Protein AF-A0A9X2TEG0-F1 (afdb_monomer)

Structure (mmCIF, N/CA/C/O backbone):
data_AF-A0A9X2TEG0-F1
#
_entry.id   AF-A0A9X2TEG0-F1
#
loop_
_atom_site.group_PDB
_atom_site.id
_atom_site.type_symbol
_atom_site.label_atom_id
_atom_site.label_alt_id
_atom_site.label_comp_id
_atom_site.label_asym_id
_atom_site.label_entity_id
_atom_site.label_seq_id
_atom_site.pdbx_PDB_ins_code
_atom_site.Cartn_x
_atom_site.Cartn_y
_atom_site.Cartn_z
_atom_site.occupancy
_atom_site.B_iso_or_equiv
_atom_site.auth_seq_id
_atom_site.auth_comp_id
_atom_site.auth_asym_id
_atom_site.auth_atom_id
_atom_site.pdbx_PDB_model_num
ATOM 1 N N . MET A 1 1 ? 89.325 -2.671 -69.126 1.00 49.84 1 MET A N 1
ATOM 2 C CA . MET A 1 1 ? 90.220 -2.156 -68.069 1.00 49.84 1 MET A CA 1
ATOM 3 C C . MET A 1 1 ? 90.033 -0.654 -68.036 1.00 49.84 1 MET A C 1
ATOM 5 O O . MET A 1 1 ? 90.021 -0.093 -69.121 1.00 49.84 1 MET A O 1
ATOM 9 N N . THR A 1 2 ? 89.894 -0.111 -66.820 1.00 49.0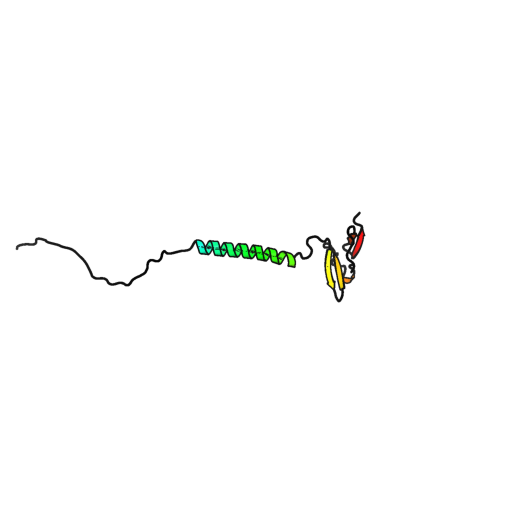3 2 THR A N 1
ATOM 10 C CA . THR A 1 2 ? 89.533 1.268 -66.415 1.00 49.03 2 THR A CA 1
ATOM 11 C C . THR A 1 2 ? 88.049 1.616 -66.577 1.00 49.03 2 THR A C 1
ATOM 13 O O . THR A 1 2 ? 87.433 1.282 -67.579 1.00 49.03 2 THR A O 1
ATOM 16 N N . ASP A 1 3 ? 87.364 2.255 -65.637 1.00 48.41 3 ASP A N 1
ATOM 17 C CA . ASP A 1 3 ? 87.557 2.462 -64.199 1.00 48.41 3 ASP A CA 1
ATOM 18 C C . ASP A 1 3 ? 86.175 2.869 -63.666 1.00 48.41 3 ASP A C 1
ATOM 20 O O . ASP A 1 3 ? 85.435 3.593 -64.334 1.00 48.41 3 ASP A O 1
ATOM 24 N N . ALA A 1 4 ? 85.815 2.382 -62.484 1.00 51.19 4 ALA A N 1
ATOM 25 C CA . ALA A 1 4 ? 84.644 2.831 -61.745 1.00 51.19 4 ALA A CA 1
ATOM 26 C C . ALA A 1 4 ? 85.082 3.914 -60.752 1.00 51.19 4 ALA A C 1
ATOM 28 O O . ALA A 1 4 ? 86.016 3.663 -59.990 1.00 51.19 4 ALA A O 1
ATOM 29 N N . LYS A 1 5 ? 84.401 5.070 -60.702 1.00 51.09 5 LYS A N 1
ATOM 30 C CA . LYS A 1 5 ? 84.352 5.890 -59.479 1.00 51.09 5 LYS A CA 1
ATOM 31 C C . LYS A 1 5 ? 83.199 6.904 -59.459 1.00 51.09 5 LYS A C 1
ATOM 33 O O . LYS A 1 5 ? 83.197 7.868 -60.212 1.00 51.09 5 LYS A O 1
ATOM 38 N N . ASP A 1 6 ? 82.252 6.606 -58.573 1.00 53.69 6 ASP A N 1
ATOM 39 C CA . ASP A 1 6 ? 81.321 7.438 -57.798 1.00 53.69 6 ASP A CA 1
ATOM 40 C C . ASP A 1 6 ? 81.110 8.924 -58.136 1.00 53.69 6 ASP A C 1
ATOM 42 O O . ASP A 1 6 ? 82.024 9.739 -58.028 1.00 53.69 6 ASP A O 1
ATOM 46 N N . ALA A 1 7 ? 79.831 9.290 -58.281 1.00 49.41 7 ALA A N 1
ATOM 47 C CA . ALA A 1 7 ? 79.205 10.318 -57.443 1.00 49.41 7 ALA A CA 1
ATOM 48 C C . ALA A 1 7 ? 77.671 10.143 -57.435 1.00 49.41 7 ALA A C 1
ATOM 50 O O . ALA A 1 7 ? 77.012 10.261 -58.465 1.00 49.41 7 ALA A O 1
ATOM 51 N N . SER A 1 8 ? 77.122 9.857 -56.252 1.00 50.59 8 SER A N 1
ATOM 52 C CA . SER A 1 8 ? 75.698 9.992 -55.906 1.00 50.59 8 SER A CA 1
ATOM 53 C C . SER A 1 8 ? 75.333 11.485 -55.798 1.00 50.59 8 SER A C 1
ATOM 55 O O . SER A 1 8 ? 76.192 12.281 -55.404 1.00 50.59 8 SER A O 1
ATOM 57 N N . PRO A 1 9 ? 74.099 11.888 -56.145 1.00 51.22 9 PRO A N 1
ATOM 58 C CA . PRO A 1 9 ? 73.111 12.078 -55.083 1.00 51.22 9 PRO A CA 1
ATOM 59 C C . PRO A 1 9 ? 71.726 11.495 -55.417 1.00 51.22 9 PRO A C 1
ATOM 61 O O . PRO A 1 9 ? 71.178 11.692 -56.501 1.00 51.22 9 PRO A O 1
ATOM 64 N N . SER A 1 10 ? 71.198 10.757 -54.442 1.00 51.09 10 SER A N 1
ATOM 65 C CA . SER A 1 10 ? 69.911 10.996 -53.768 1.00 51.09 10 SER A CA 1
ATOM 66 C C . SER A 1 10 ? 68.957 12.041 -54.398 1.00 51.09 10 SER A C 1
ATOM 68 O O . SER A 1 10 ? 69.372 13.152 -54.696 1.00 51.09 10 SER A O 1
ATOM 70 N N . ASP A 1 11 ? 67.638 11.867 -54.537 1.00 46.59 11 ASP A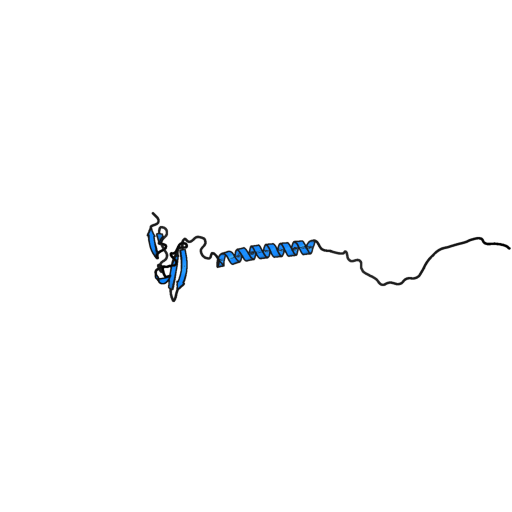 N 1
ATOM 71 C CA . ASP A 1 11 ? 66.719 10.969 -53.843 1.00 46.59 11 ASP A CA 1
ATOM 72 C C . ASP A 1 11 ? 65.270 11.132 -54.390 1.00 46.59 11 ASP A C 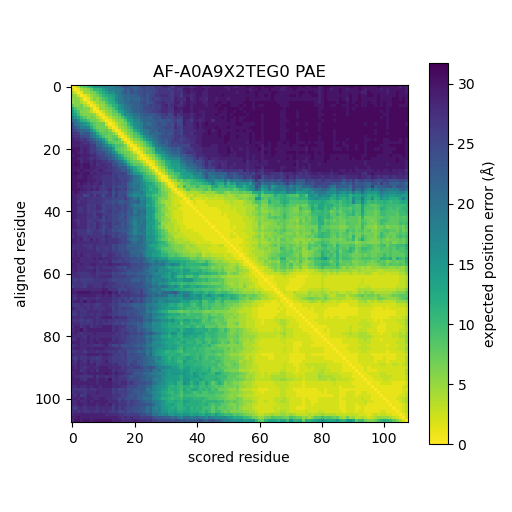1
ATOM 74 O O . ASP A 1 11 ? 64.799 12.236 -54.647 1.00 46.59 11 ASP A O 1
ATOM 78 N N . HIS A 1 12 ? 64.613 9.982 -54.574 1.00 45.59 12 HIS A N 1
ATOM 79 C CA . HIS A 1 12 ? 63.187 9.601 -54.476 1.00 45.59 12 HIS A CA 1
ATOM 80 C C . HIS A 1 12 ? 62.002 10.467 -54.984 1.00 45.59 12 HIS A C 1
ATOM 82 O O . HIS A 1 12 ? 61.603 11.474 -54.411 1.00 45.59 12 HIS A O 1
ATOM 88 N N . THR A 1 13 ? 61.302 9.862 -55.953 1.00 43.72 13 THR A N 1
ATOM 89 C CA . THR A 1 13 ? 59.907 9.368 -55.868 1.00 43.72 13 THR A CA 1
ATOM 90 C C . THR A 1 13 ? 58.764 10.345 -55.568 1.00 43.72 13 THR A C 1
ATOM 92 O O . THR A 1 13 ? 58.442 10.676 -54.430 1.00 43.72 13 THR A O 1
ATOM 95 N N . SER A 1 14 ? 58.015 10.641 -56.631 1.00 45.59 14 SER A N 1
ATOM 96 C CA . SER A 1 14 ? 56.618 11.070 -56.589 1.00 45.59 14 SER A CA 1
ATOM 97 C C . SER A 1 14 ? 55.724 10.015 -55.922 1.00 45.59 14 SER A C 1
ATOM 99 O O . SER A 1 14 ? 55.675 8.878 -56.386 1.00 45.59 14 SER A O 1
ATOM 101 N N . THR A 1 15 ? 54.937 10.407 -54.917 1.00 44.09 15 THR A N 1
ATOM 102 C CA . THR A 1 15 ? 53.713 9.674 -54.555 1.00 44.09 15 THR A CA 1
ATOM 103 C C . THR A 1 15 ? 52.627 10.656 -54.131 1.00 44.09 15 THR A C 1
ATOM 105 O O . THR A 1 15 ? 52.749 11.352 -53.129 1.00 44.09 15 THR A O 1
ATOM 108 N N . SER A 1 16 ? 51.566 10.720 -54.930 1.00 47.41 16 SER A N 1
ATOM 109 C CA . SER A 1 16 ? 50.280 11.311 -54.577 1.00 47.41 16 SER A CA 1
ATOM 110 C C . SER A 1 16 ? 49.522 10.374 -53.640 1.00 47.41 16 SER A C 1
ATOM 112 O O . SER A 1 16 ? 49.332 9.213 -53.995 1.00 47.41 16 SER A O 1
ATOM 114 N N . THR A 1 17 ? 49.017 10.859 -52.511 1.00 46.38 17 THR A N 1
ATOM 115 C CA . THR A 1 17 ? 47.818 10.338 -51.820 1.00 46.38 17 THR A CA 1
ATOM 116 C C . THR A 1 17 ? 47.341 11.491 -50.933 1.00 46.38 17 THR A C 1
ATOM 118 O O . THR A 1 17 ? 48.103 11.991 -50.116 1.00 46.38 17 THR A O 1
ATOM 121 N N . THR A 1 18 ? 46.304 12.205 -51.372 1.00 43.28 18 THR A N 1
ATOM 122 C CA . THR A 1 18 ? 44.939 12.130 -50.817 1.00 43.28 18 THR A CA 1
ATOM 123 C C . THR A 1 18 ? 44.928 12.393 -49.319 1.00 43.28 18 THR A C 1
ATOM 125 O O . THR A 1 18 ? 45.509 11.647 -48.540 1.00 43.28 18 THR A O 1
ATOM 128 N N . GLY A 1 19 ? 44.299 13.509 -48.958 1.00 51.84 19 GLY A N 1
ATOM 129 C CA . GLY A 1 19 ? 44.267 14.004 -47.597 1.00 51.84 19 GLY A CA 1
ATOM 130 C C . GLY A 1 19 ? 43.541 13.079 -46.641 1.00 51.84 19 GLY A C 1
ATOM 131 O O . GLY A 1 19 ? 42.646 12.345 -47.035 1.00 51.84 19 GLY A O 1
ATOM 132 N N . GLU A 1 20 ? 43.882 13.230 -45.373 1.00 43.78 20 GLU A N 1
ATOM 133 C CA . GLU A 1 20 ? 42.983 12.949 -44.271 1.00 43.78 20 GLU A CA 1
ATOM 134 C C . GLU A 1 20 ? 43.336 13.930 -43.155 1.00 43.78 20 GLU A C 1
ATOM 136 O O . GLU A 1 20 ? 44.415 13.912 -42.561 1.00 43.78 20 GLU A O 1
ATOM 141 N N . ASP A 1 21 ? 42.416 14.875 -42.991 1.00 45.31 21 ASP A N 1
ATOM 142 C CA . ASP A 1 21 ? 42.284 15.780 -41.866 1.00 45.31 21 ASP A CA 1
ATOM 143 C C . ASP A 1 21 ? 42.429 14.977 -40.569 1.00 45.31 21 ASP A C 1
ATOM 145 O O . ASP A 1 21 ? 41.553 14.197 -40.197 1.00 45.31 21 ASP A O 1
ATOM 149 N N . SER A 1 22 ? 43.572 15.124 -39.901 1.00 50.19 22 SER A N 1
ATOM 150 C CA . SER A 1 22 ? 43.797 14.561 -38.573 1.00 50.19 22 SER A CA 1
ATOM 151 C C . SER A 1 22 ? 43.037 15.406 -37.552 1.00 50.19 22 SER A C 1
ATOM 153 O O . SER A 1 22 ? 43.619 16.162 -36.771 1.00 50.19 22 SER A O 1
ATOM 155 N N . GLY A 1 23 ? 41.709 15.292 -37.573 1.00 54.00 23 GLY A N 1
ATOM 156 C CA . GLY A 1 23 ? 40.888 15.651 -36.431 1.00 54.00 23 GLY A CA 1
ATOM 157 C C . GLY A 1 23 ? 41.354 14.826 -35.226 1.00 54.00 23 GLY A C 1
ATOM 158 O O . GLY A 1 23 ? 41.678 13.651 -35.385 1.00 54.00 23 GLY A O 1
ATOM 159 N N . PRO A 1 24 ? 41.436 15.401 -34.015 1.00 52.78 24 PRO A N 1
ATOM 160 C CA . PRO A 1 24 ? 41.845 14.630 -32.854 1.00 52.78 24 PRO A CA 1
ATOM 161 C C . PRO A 1 24 ? 40.838 13.502 -32.635 1.00 52.78 24 PRO A C 1
ATOM 163 O O . PRO A 1 24 ? 39.657 13.767 -32.383 1.00 52.78 24 PRO A O 1
ATOM 166 N N . ASP A 1 25 ? 41.320 12.262 -32.701 1.00 55.25 25 ASP A N 1
ATOM 167 C CA . ASP A 1 25 ? 40.584 11.066 -32.317 1.00 55.25 25 ASP A CA 1
ATOM 168 C C . ASP A 1 25 ? 40.079 11.234 -30.883 1.00 55.25 25 ASP A C 1
ATOM 170 O O . ASP A 1 25 ? 40.764 10.971 -29.893 1.00 55.25 25 ASP A O 1
ATOM 174 N N . ARG A 1 26 ? 38.833 11.691 -30.741 1.00 57.94 26 ARG A N 1
ATOM 175 C CA . ARG A 1 26 ? 38.106 11.678 -29.469 1.00 57.94 26 ARG A CA 1
ATOM 176 C C . ARG A 1 26 ? 37.570 10.272 -29.223 1.00 57.94 26 ARG A C 1
ATOM 178 O O . ARG A 1 26 ? 36.374 10.064 -29.026 1.00 57.94 26 ARG A O 1
ATOM 185 N N . THR A 1 27 ? 38.453 9.281 -29.231 1.00 58.69 27 THR A N 1
ATOM 186 C CA . THR A 1 27 ? 38.131 7.920 -28.817 1.00 58.69 27 THR A CA 1
ATOM 187 C C . THR A 1 27 ? 37.899 7.880 -27.304 1.00 58.69 27 THR A C 1
ATOM 189 O O . THR A 1 27 ? 38.816 7.849 -26.493 1.00 58.69 27 THR A O 1
ATOM 192 N N . GLY A 1 28 ? 36.621 7.855 -26.920 1.00 55.34 28 GLY A N 1
ATOM 193 C CA . GLY A 1 28 ? 36.113 6.676 -26.212 1.00 55.34 28 GLY A CA 1
ATOM 194 C C . GLY A 1 28 ? 35.937 6.711 -24.692 1.00 55.34 28 GLY A C 1
ATOM 195 O O . GLY A 1 28 ? 35.349 5.766 -24.181 1.00 55.34 28 GLY A O 1
ATOM 196 N N . PHE A 1 29 ? 36.340 7.756 -23.958 1.00 52.84 29 PHE A N 1
ATOM 197 C CA . PHE A 1 29 ? 36.122 7.794 -22.492 1.00 52.84 29 PHE A CA 1
ATOM 198 C C . PHE A 1 29 ? 34.969 8.701 -22.028 1.00 52.84 29 PHE A C 1
ATOM 200 O O . PHE A 1 29 ? 34.262 8.355 -21.082 1.00 52.84 29 PHE A O 1
ATOM 207 N N . GLY A 1 30 ? 34.692 9.816 -22.714 1.00 53.03 30 GLY A N 1
ATOM 208 C CA . GLY A 1 30 ? 33.618 10.741 -22.312 1.00 53.03 30 GLY A CA 1
ATOM 209 C C . GLY A 1 30 ? 32.205 10.197 -22.561 1.00 53.03 30 GLY A C 1
ATOM 210 O O . GLY A 1 30 ? 31.314 10.351 -21.729 1.00 53.03 30 GLY A O 1
ATOM 211 N N . GLY A 1 31 ? 32.005 9.499 -23.684 1.00 58.41 31 GLY A N 1
ATOM 212 C CA . GLY A 1 31 ? 30.702 8.947 -24.062 1.00 58.41 31 GLY A CA 1
ATOM 213 C C . GLY A 1 31 ? 30.273 7.752 -23.210 1.00 58.41 31 GLY A C 1
ATOM 214 O O . GLY A 1 31 ? 29.095 7.620 -22.907 1.00 58.41 31 GLY A O 1
ATOM 215 N N . ALA A 1 32 ? 31.207 6.898 -22.782 1.00 62.88 32 ALA A N 1
ATOM 216 C CA . ALA A 1 32 ? 30.890 5.742 -21.945 1.00 62.88 32 ALA A CA 1
ATOM 217 C C . ALA A 1 32 ? 30.480 6.167 -20.526 1.00 62.88 32 ALA A C 1
ATOM 219 O O . ALA A 1 32 ? 29.456 5.705 -20.034 1.00 62.88 32 ALA A O 1
ATOM 220 N N . ILE A 1 33 ? 31.209 7.101 -19.903 1.00 66.88 33 ILE A N 1
ATOM 221 C CA . ILE A 1 33 ? 30.872 7.623 -18.567 1.00 66.88 33 ILE A CA 1
ATOM 222 C C . ILE A 1 33 ? 29.528 8.363 -18.596 1.00 66.88 33 ILE A C 1
ATOM 224 O O . ILE A 1 33 ? 28.709 8.161 -17.705 1.00 66.88 33 ILE A O 1
ATOM 228 N N . LEU A 1 34 ? 29.249 9.150 -19.642 1.00 75.12 34 LEU A N 1
ATOM 229 C CA . LEU A 1 34 ? 27.945 9.801 -19.814 1.00 75.12 34 LEU A CA 1
ATOM 230 C C . LEU A 1 34 ? 26.810 8.794 -20.063 1.00 75.12 34 LEU A C 1
ATOM 232 O O . LEU A 1 34 ? 25.719 8.965 -19.524 1.00 75.12 34 LEU A O 1
ATOM 236 N N . ARG A 1 35 ? 27.050 7.721 -20.828 1.00 79.88 35 ARG A N 1
ATOM 237 C CA . ARG A 1 35 ? 26.055 6.661 -21.085 1.00 79.88 35 ARG A CA 1
ATOM 238 C C . ARG A 1 35 ? 25.737 5.855 -19.828 1.00 79.88 35 ARG A C 1
ATOM 240 O O . ARG A 1 35 ? 24.566 5.642 -19.532 1.00 79.88 35 ARG A O 1
ATOM 247 N N . TRP A 1 36 ? 26.756 5.442 -19.077 1.00 90.88 36 TRP A N 1
ATOM 248 C CA . TRP A 1 36 ? 26.567 4.725 -17.815 1.00 90.88 36 TRP A CA 1
ATOM 249 C C . TRP A 1 36 ? 26.002 5.636 -16.724 1.00 90.88 36 TRP A C 1
ATOM 251 O O . TRP A 1 36 ? 25.103 5.218 -16.004 1.00 90.88 36 TRP A O 1
ATOM 261 N N . GLY A 1 37 ? 26.444 6.894 -16.652 1.00 91.44 37 GLY A N 1
ATOM 262 C CA . GLY A 1 37 ? 25.880 7.897 -15.748 1.00 91.44 37 GLY A CA 1
ATOM 263 C C . GLY A 1 37 ? 24.401 8.166 -16.030 1.00 91.44 37 GLY A C 1
ATOM 264 O O . GLY A 1 37 ? 23.590 8.155 -15.108 1.00 91.44 37 GLY A O 1
ATOM 265 N N . GLY A 1 38 ? 24.029 8.315 -17.305 1.00 93.88 38 GLY A N 1
ATOM 266 C CA . GLY A 1 38 ? 22.635 8.453 -17.727 1.00 93.88 38 GLY A CA 1
ATOM 267 C C . GLY A 1 38 ? 21.791 7.216 -17.414 1.00 93.88 38 GLY A C 1
ATOM 268 O O . GLY A 1 38 ? 20.665 7.356 -16.945 1.00 93.88 38 GLY A O 1
ATOM 269 N N . LEU A 1 39 ? 22.337 6.010 -17.602 1.00 95.50 39 LEU A N 1
ATOM 270 C CA . LEU A 1 39 ? 21.652 4.761 -17.256 1.00 95.50 39 LEU A CA 1
ATOM 271 C C . LEU A 1 39 ? 21.425 4.649 -15.745 1.00 95.50 39 LEU A C 1
ATOM 273 O O . LEU A 1 39 ? 20.304 4.382 -15.325 1.00 95.50 39 LEU A O 1
ATOM 277 N N . VAL A 1 40 ? 22.453 4.892 -14.927 1.00 96.12 40 VAL A N 1
ATOM 278 C CA . VAL A 1 40 ? 22.337 4.855 -13.461 1.00 96.12 40 VAL A CA 1
ATOM 279 C C . VAL A 1 40 ? 21.317 5.882 -12.977 1.00 96.12 40 VAL A C 1
ATOM 281 O O . VAL A 1 40 ? 20.427 5.533 -12.204 1.00 96.12 40 VAL A O 1
ATOM 284 N N . LEU A 1 41 ? 21.387 7.121 -13.471 1.00 96.50 41 LEU A N 1
ATOM 285 C CA . LEU A 1 41 ? 20.404 8.153 -13.146 1.00 96.50 41 LEU A CA 1
ATOM 286 C C . LEU A 1 41 ? 18.991 7.733 -13.568 1.00 96.50 41 LEU A C 1
ATOM 288 O O . LEU A 1 41 ? 18.048 7.898 -12.797 1.00 96.50 41 LEU A O 1
ATOM 292 N N . GLY A 1 42 ? 18.853 7.152 -14.761 1.00 97.50 42 GLY A N 1
ATOM 293 C CA . GLY A 1 42 ? 17.592 6.627 -15.270 1.00 97.50 42 GLY A CA 1
ATOM 294 C C . GLY A 1 42 ? 17.010 5.536 -14.373 1.00 97.50 42 GLY A C 1
ATOM 295 O O . GLY A 1 42 ? 15.832 5.598 -14.040 1.00 97.50 42 GLY A O 1
ATOM 296 N N . VAL A 1 43 ? 17.827 4.584 -13.915 1.00 97.50 43 VAL A N 1
ATOM 297 C CA . VAL A 1 43 ? 17.403 3.517 -12.993 1.00 97.50 43 VAL A CA 1
ATOM 298 C C . VAL A 1 43 ? 16.998 4.082 -11.633 1.00 97.50 43 VAL A C 1
ATOM 300 O O . VAL A 1 43 ? 15.970 3.678 -11.094 1.00 97.50 43 VAL A O 1
ATOM 303 N N . VAL A 1 44 ? 17.758 5.033 -11.083 1.00 97.44 44 VAL A N 1
ATOM 304 C CA . VAL A 1 44 ? 17.426 5.676 -9.802 1.00 97.44 44 VAL A CA 1
ATOM 305 C C . VAL A 1 44 ? 16.108 6.442 -9.905 1.00 97.44 44 VAL A C 1
ATOM 307 O O . VAL A 1 44 ? 15.224 6.253 -9.069 1.00 97.44 44 VAL A O 1
ATOM 310 N N . LEU A 1 45 ? 15.944 7.261 -10.947 1.00 97.06 45 LEU A N 1
ATOM 311 C CA . LEU A 1 45 ? 14.710 8.007 -11.185 1.00 97.06 45 LEU A CA 1
ATOM 312 C C . LEU A 1 45 ? 13.530 7.054 -11.394 1.00 97.06 45 LEU A C 1
ATOM 314 O O . LEU A 1 45 ? 12.483 7.225 -10.779 1.00 97.06 45 LEU A O 1
ATOM 318 N N . PHE A 1 46 ? 13.710 6.018 -12.211 1.00 97.00 46 PHE A N 1
ATOM 319 C CA . PHE A 1 46 ? 12.686 5.010 -12.453 1.00 97.00 46 PHE A CA 1
ATOM 320 C C . PHE A 1 46 ? 12.277 4.287 -11.164 1.00 97.00 46 PHE A C 1
ATOM 322 O O . PHE A 1 46 ? 11.088 4.173 -10.884 1.00 97.00 46 PHE A O 1
ATOM 329 N N . GLY A 1 47 ? 13.235 3.860 -10.336 1.00 96.50 47 GLY A N 1
ATOM 330 C CA . GLY A 1 47 ? 12.953 3.243 -9.039 1.00 96.50 47 GLY A CA 1
ATOM 331 C C . GLY A 1 47 ? 12.202 4.183 -8.092 1.00 96.50 47 GLY A C 1
ATOM 332 O O . GLY A 1 47 ? 11.266 3.762 -7.412 1.00 96.50 47 GLY A O 1
ATOM 333 N N . MET A 1 48 ? 12.549 5.472 -8.096 1.00 94.50 48 MET A N 1
ATOM 334 C CA . MET A 1 48 ? 11.843 6.492 -7.320 1.00 94.50 48 MET A CA 1
ATOM 335 C C . MET A 1 48 ? 10.392 6.671 -7.792 1.00 94.50 48 MET A C 1
ATOM 337 O O . MET A 1 48 ? 9.501 6.793 -6.954 1.00 94.50 48 MET A O 1
ATOM 341 N N . LEU A 1 49 ? 10.141 6.620 -9.104 1.00 94.56 49 LEU A N 1
ATOM 342 C CA . LEU A 1 49 ? 8.789 6.656 -9.672 1.00 94.56 49 LEU A CA 1
ATOM 343 C C . LEU A 1 49 ? 8.000 5.374 -9.369 1.00 94.56 49 LEU A C 1
ATOM 345 O O . LEU A 1 49 ? 6.834 5.445 -9.002 1.00 94.56 49 LEU A O 1
ATOM 349 N N . MET A 1 50 ? 8.624 4.198 -9.462 1.00 95.88 50 MET A N 1
ATOM 350 C CA . MET A 1 50 ? 7.967 2.921 -9.147 1.00 95.88 50 MET A CA 1
ATOM 351 C C . MET A 1 50 ? 7.603 2.785 -7.669 1.00 95.88 50 MET A C 1
ATOM 353 O O . MET A 1 50 ? 6.658 2.073 -7.332 1.00 95.88 50 MET A O 1
ATOM 357 N N . ARG A 1 51 ? 8.299 3.496 -6.776 1.00 92.25 51 ARG A N 1
ATOM 358 C CA . ARG A 1 51 ? 8.000 3.470 -5.343 1.00 92.25 51 ARG A CA 1
ATOM 359 C C . ARG A 1 51 ? 6.563 3.892 -5.029 1.00 92.25 51 ARG A C 1
ATOM 361 O O . ARG A 1 51 ? 5.971 3.281 -4.148 1.00 92.25 51 ARG A O 1
ATOM 368 N N . SER A 1 52 ? 5.994 4.879 -5.725 1.00 87.19 52 SER A N 1
ATOM 369 C CA . SER A 1 52 ? 4.607 5.314 -5.478 1.00 87.19 52 SER A CA 1
ATOM 370 C C . SER A 1 52 ? 3.571 4.299 -5.961 1.00 87.19 52 SER A C 1
ATOM 372 O O . SER A 1 52 ? 2.510 4.183 -5.359 1.00 87.19 52 SER A O 1
ATOM 374 N N . VAL A 1 53 ? 3.889 3.535 -7.009 1.00 87.50 53 VAL A N 1
ATOM 375 C CA . VAL A 1 53 ? 3.023 2.472 -7.539 1.00 87.50 53 VAL A CA 1
ATOM 376 C C . VAL A 1 53 ? 3.035 1.252 -6.618 1.00 87.50 53 VAL A C 1
ATOM 378 O O . VAL A 1 53 ? 1.988 0.682 -6.334 1.00 87.50 53 VAL A O 1
ATOM 381 N N . LEU A 1 54 ? 4.218 0.856 -6.138 1.00 85.75 54 LEU A N 1
ATOM 382 C CA . LEU A 1 54 ? 4.385 -0.316 -5.271 1.00 85.75 54 LEU A CA 1
ATOM 383 C C . LEU A 1 54 ? 3.990 -0.041 -3.813 1.00 85.75 54 LEU A C 1
ATOM 385 O O . LEU A 1 54 ? 3.520 -0.940 -3.121 1.00 85.75 54 LEU A O 1
ATOM 389 N N . TYR A 1 55 ? 4.187 1.191 -3.343 1.00 82.62 55 TYR A N 1
ATOM 390 C CA . TYR A 1 55 ? 3.911 1.613 -1.970 1.00 82.62 55 TYR A CA 1
ATOM 391 C C . TYR A 1 55 ? 3.103 2.922 -1.950 1.00 82.62 55 TYR A C 1
ATOM 393 O O . TYR A 1 55 ? 3.633 3.955 -1.531 1.00 82.62 55 TYR A O 1
ATOM 401 N N . PRO A 1 56 ? 1.825 2.898 -2.373 1.00 79.94 56 PRO A N 1
ATOM 402 C CA . PRO A 1 56 ? 0.984 4.097 -2.440 1.00 79.94 56 PRO A CA 1
ATOM 403 C C . PRO A 1 56 ? 0.681 4.709 -1.062 1.00 79.94 56 PRO A C 1
ATOM 405 O O . PRO A 1 56 ? 0.523 5.922 -0.955 1.00 79.94 56 PRO A O 1
ATOM 408 N N . TYR A 1 57 ? 0.693 3.899 0.006 1.00 82.75 57 TYR A N 1
ATOM 409 C CA . TYR A 1 57 ? 0.358 4.317 1.377 1.00 82.75 57 TYR A CA 1
ATOM 410 C C . TYR A 1 57 ? 1.526 4.075 2.361 1.00 82.75 57 TYR A C 1
ATOM 412 O O . TYR A 1 57 ? 1.458 3.205 3.244 1.00 82.75 57 TYR A O 1
ATOM 420 N N . PRO A 1 58 ? 2.659 4.797 2.224 1.00 76.88 58 PRO A N 1
ATOM 421 C CA . PRO A 1 58 ? 3.871 4.505 2.992 1.00 76.88 58 PRO A CA 1
ATOM 422 C C . PRO A 1 58 ? 3.726 4.806 4.491 1.00 76.88 58 PRO A C 1
ATOM 424 O O . PRO A 1 58 ? 4.297 4.083 5.302 1.00 76.88 58 PRO A O 1
ATOM 427 N N . ASN A 1 59 ? 2.919 5.807 4.862 1.00 85.50 59 ASN A N 1
ATOM 428 C CA . ASN A 1 59 ? 2.780 6.285 6.245 1.00 85.50 59 ASN A CA 1
ATOM 429 C C . ASN A 1 59 ? 1.446 5.907 6.912 1.00 85.50 59 ASN A C 1
ATOM 431 O O . ASN A 1 59 ? 1.182 6.339 8.028 1.00 85.50 59 ASN A O 1
ATOM 435 N N . GLN A 1 60 ? 0.601 5.120 6.244 1.00 87.38 60 GLN A N 1
ATOM 436 C CA . GLN A 1 60 ? -0.666 4.641 6.803 1.00 87.38 60 GLN A CA 1
ATOM 437 C C . GLN A 1 60 ? -0.531 3.178 7.246 1.00 87.38 60 GLN A C 1
ATOM 439 O O . GLN A 1 60 ? 0.279 2.420 6.701 1.00 87.38 60 GLN A O 1
ATOM 444 N N . SER A 1 61 ? -1.314 2.761 8.243 1.00 90.25 61 SER A N 1
ATOM 445 C CA . SER A 1 61 ? -1.376 1.358 8.691 1.00 90.25 61 SER A CA 1
ATOM 446 C C . SER A 1 61 ? -2.294 0.487 7.826 1.00 90.25 61 SER A C 1
ATOM 448 O O . SER A 1 61 ? -2.310 -0.731 7.984 1.00 90.25 61 SER A O 1
ATOM 450 N N . TYR A 1 62 ? -3.038 1.105 6.913 1.00 92.62 62 TYR A N 1
ATOM 451 C CA . TYR A 1 62 ? -3.992 0.474 6.012 1.00 92.62 62 TYR A CA 1
ATOM 452 C C . TYR A 1 62 ? -3.747 0.934 4.564 1.00 92.62 62 TYR A C 1
ATOM 454 O O . TYR A 1 62 ? -2.955 1.846 4.318 1.00 92.62 62 TYR A O 1
ATOM 462 N N . ALA A 1 63 ? -4.400 0.269 3.618 1.00 92.56 63 ALA A N 1
ATOM 463 C CA . ALA A 1 63 ? -4.504 0.638 2.217 1.00 92.56 63 ALA A CA 1
ATOM 464 C C . ALA A 1 63 ? -5.973 0.886 1.863 1.00 92.56 63 ALA A C 1
ATOM 466 O O . ALA A 1 63 ? -6.863 0.198 2.363 1.00 92.56 63 ALA A O 1
ATOM 467 N N . GLU A 1 64 ? -6.215 1.849 0.984 1.00 93.44 64 GLU A N 1
ATOM 468 C CA . GLU A 1 64 ? -7.539 2.135 0.440 1.00 93.44 64 GLU A CA 1
ATOM 469 C C . GLU A 1 64 ? -7.765 1.281 -0.814 1.00 93.44 64 GLU A C 1
ATOM 471 O O . GLU A 1 64 ? -7.010 1.365 -1.784 1.00 93.44 64 GLU A O 1
ATOM 476 N N . ILE A 1 65 ? -8.788 0.428 -0.793 1.00 91.94 65 ILE A N 1
ATOM 477 C CA . ILE A 1 65 ? -9.127 -0.469 -1.900 1.00 91.94 65 ILE A CA 1
ATOM 478 C C . ILE A 1 65 ? -10.515 -0.109 -2.420 1.00 91.94 65 ILE A C 1
ATOM 480 O O . ILE A 1 65 ? -11.516 -0.343 -1.745 1.00 91.94 65 ILE A O 1
ATOM 484 N N . ALA A 1 66 ? -10.576 0.431 -3.638 1.00 93.81 66 ALA A N 1
ATOM 485 C CA . ALA A 1 66 ? -11.838 0.633 -4.340 1.00 93.81 66 ALA A CA 1
ATOM 486 C C . ALA A 1 66 ? -12.467 -0.724 -4.688 1.00 93.81 66 ALA A C 1
ATOM 488 O O . ALA A 1 66 ? -11.830 -1.578 -5.311 1.00 93.81 66 ALA A O 1
ATOM 489 N N . HIS A 1 67 ? -13.720 -0.918 -4.293 1.00 91.94 67 HIS A N 1
ATOM 490 C CA . HIS A 1 67 ? -14.465 -2.149 -4.503 1.00 91.94 67 HIS A CA 1
ATOM 491 C C . HIS A 1 67 ? -15.924 -1.808 -4.822 1.00 91.94 67 HIS A C 1
ATOM 493 O O . HIS A 1 67 ? -16.685 -1.365 -3.966 1.00 91.94 67 HIS A O 1
ATOM 499 N N . GLY A 1 68 ? -16.317 -1.986 -6.084 1.00 90.19 68 GLY A N 1
ATOM 500 C CA . GLY A 1 68 ? -17.621 -1.518 -6.555 1.00 90.19 68 GLY A CA 1
ATOM 501 C C . GLY A 1 68 ? -17.693 0.011 -6.574 1.00 90.19 68 GLY A C 1
ATOM 502 O O . GLY A 1 68 ? -16.936 0.651 -7.302 1.00 90.19 68 GLY A O 1
ATOM 503 N N . ASP A 1 69 ? -18.619 0.581 -5.805 1.00 94.12 69 ASP A N 1
ATOM 504 C CA . ASP A 1 69 ? -18.912 2.018 -5.729 1.00 94.12 69 ASP A CA 1
ATOM 505 C C . ASP A 1 69 ? -18.340 2.714 -4.481 1.00 94.12 69 ASP A C 1
ATOM 507 O O . ASP A 1 69 ? -18.529 3.918 -4.307 1.00 94.12 69 ASP A O 1
ATOM 511 N N . HI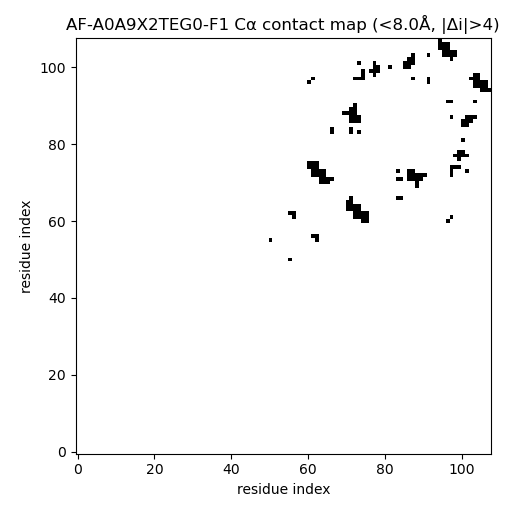S A 1 70 ? -17.624 1.984 -3.626 1.00 95.31 70 HIS A N 1
ATOM 512 C CA . HIS A 1 70 ? -17.043 2.507 -2.393 1.00 95.31 70 HIS A CA 1
ATOM 513 C C . HIS A 1 70 ? -15.616 1.999 -2.170 1.00 95.31 70 HIS A C 1
ATOM 515 O O . HIS A 1 70 ? -15.103 1.137 -2.887 1.00 95.31 70 HIS A O 1
ATOM 521 N N . THR A 1 71 ? -14.957 2.569 -1.166 1.00 96.25 71 THR A N 1
ATOM 522 C CA . THR A 1 71 ? -13.591 2.224 -0.770 1.00 96.25 71 THR A CA 1
ATOM 523 C C . THR A 1 71 ? -13.618 1.495 0.565 1.00 96.25 71 THR A C 1
ATOM 525 O O . THR A 1 71 ? -14.284 1.944 1.496 1.00 96.25 71 THR A O 1
ATOM 528 N N . HIS A 1 72 ? -12.869 0.399 0.669 1.00 97.00 72 HIS A N 1
ATOM 529 C CA . HIS A 1 72 ? -12.579 -0.267 1.935 1.00 97.00 72 HIS A CA 1
ATOM 530 C C . HIS A 1 72 ? -11.179 0.080 2.426 1.00 97.00 72 HIS A C 1
ATOM 532 O O . HIS A 1 72 ? -10.233 0.170 1.640 1.00 97.00 72 HIS A O 1
ATOM 538 N N . TYR A 1 73 ? -11.039 0.201 3.740 1.00 95.88 73 TYR A N 1
ATOM 539 C CA . TYR A 1 73 ? -9.767 0.420 4.411 1.00 95.88 73 TYR A CA 1
ATOM 540 C C . TYR A 1 73 ? -9.235 -0.923 4.921 1.00 95.88 73 TYR A C 1
ATOM 542 O O . TYR A 1 73 ? -9.799 -1.525 5.831 1.00 95.88 73 TYR A O 1
ATOM 550 N N . VAL A 1 74 ? -8.158 -1.424 4.316 1.00 95.88 74 VAL A N 1
ATOM 551 C CA . VAL A 1 74 ? -7.645 -2.784 4.553 1.00 95.88 74 VAL A CA 1
ATOM 552 C C . VAL A 1 74 ? -6.265 -2.720 5.206 1.00 95.88 74 VAL A C 1
ATOM 554 O O . VAL A 1 74 ? -5.370 -2.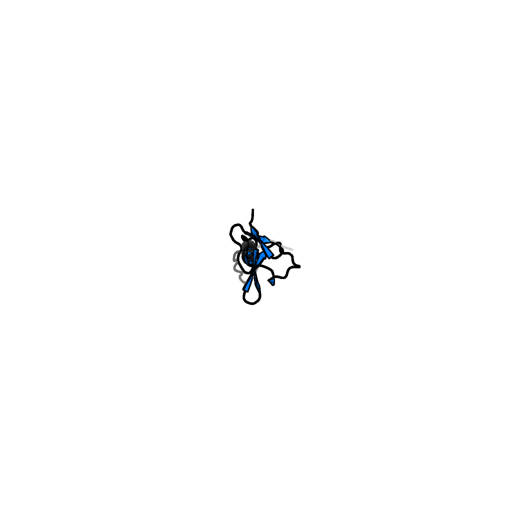077 4.657 1.00 95.88 74 VAL A O 1
ATOM 557 N N . PRO A 1 75 ? -6.037 -3.356 6.365 1.00 95.19 75 PRO A N 1
ATOM 558 C CA . PRO A 1 75 ? -4.747 -3.308 7.037 1.00 95.19 75 PRO A CA 1
ATOM 559 C C . PRO A 1 75 ? -3.677 -4.075 6.247 1.00 95.19 75 PRO A C 1
ATOM 561 O O . PRO A 1 75 ? -3.969 -5.000 5.486 1.00 95.19 75 PRO A O 1
ATOM 564 N N . LYS A 1 76 ? -2.409 -3.691 6.430 1.00 91.31 76 LYS A N 1
ATOM 565 C CA . LYS A 1 76 ? -1.269 -4.316 5.727 1.00 91.31 76 LYS A CA 1
ATOM 566 C C . LYS A 1 76 ? -1.080 -5.797 6.081 1.00 91.31 76 LYS A C 1
ATOM 568 O O . LYS A 1 76 ? -0.503 -6.536 5.292 1.00 91.31 76 LYS A O 1
ATOM 573 N N . ASP A 1 77 ? -1.556 -6.209 7.250 1.00 93.56 77 ASP A N 1
ATOM 574 C CA . ASP A 1 77 ? -1.512 -7.560 7.808 1.00 93.56 77 ASP A CA 1
ATOM 575 C C . ASP A 1 77 ? -2.877 -8.267 7.749 1.00 93.56 77 ASP A C 1
ATOM 577 O O . ASP A 1 77 ? -3.191 -9.077 8.619 1.00 93.56 77 ASP A O 1
ATOM 581 N N . ARG A 1 78 ? -3.707 -7.962 6.738 1.00 95.00 78 ARG A N 1
ATOM 582 C CA . ARG A 1 78 ? -5.030 -8.585 6.580 1.00 95.00 78 ARG A CA 1
ATOM 583 C C . ARG A 1 78 ? -4.962 -10.116 6.577 1.00 95.00 78 ARG A C 1
ATOM 585 O O . ARG A 1 78 ? -4.024 -10.720 6.059 1.00 95.00 78 ARG A O 1
ATOM 592 N N . ASN A 1 79 ? -6.038 -10.736 7.038 1.00 95.50 79 ASN A N 1
ATOM 593 C CA . ASN A 1 79 ? -6.293 -12.149 6.817 1.00 95.50 79 ASN A CA 1
ATOM 594 C C . ASN A 1 79 ? -6.816 -12.361 5.384 1.00 95.50 79 ASN A C 1
ATOM 596 O O . ASN A 1 79 ? -7.922 -11.937 5.063 1.00 95.50 79 ASN A O 1
ATOM 600 N N . ASP A 1 80 ? -6.053 -13.032 4.516 1.00 95.06 80 ASP A N 1
ATOM 601 C CA . ASP A 1 80 ? -6.449 -13.264 3.112 1.00 95.06 80 ASP A CA 1
ATOM 602 C C . ASP A 1 80 ? -7.694 -14.155 2.946 1.00 95.06 80 ASP A C 1
ATOM 604 O O . ASP A 1 80 ? -8.275 -14.207 1.862 1.00 95.06 80 ASP A O 1
ATOM 608 N N . ASN A 1 81 ? -8.133 -14.837 4.009 1.00 97.25 81 ASN A N 1
ATOM 609 C CA . ASN A 1 81 ? -9.388 -15.593 4.008 1.00 97.25 81 ASN A CA 1
ATOM 610 C C . ASN A 1 81 ? -10.616 -14.704 4.262 1.00 97.25 81 ASN A C 1
ATOM 612 O O . ASN A 1 81 ? -11.747 -15.173 4.123 1.00 97.25 81 ASN A O 1
ATOM 616 N N . VAL A 1 82 ? -10.413 -13.441 4.650 1.00 95.88 82 VAL A N 1
ATOM 617 C CA . VAL A 1 82 ? -11.483 -12.471 4.883 1.00 95.88 82 VAL A CA 1
ATOM 618 C C . VAL A 1 82 ? -11.691 -11.654 3.604 1.00 95.88 82 VAL A C 1
ATOM 620 O O . VAL A 1 82 ? -10.747 -11.038 3.102 1.00 95.88 82 VAL A O 1
ATOM 623 N N . PRO A 1 83 ? -12.909 -11.636 3.035 1.00 94.94 83 PRO A N 1
ATOM 624 C CA . PRO A 1 83 ? -13.172 -10.883 1.818 1.00 94.94 83 PRO A CA 1
ATOM 625 C C . PRO A 1 83 ? -13.053 -9.375 2.070 1.00 94.94 83 PRO A C 1
ATOM 627 O O . PRO A 1 83 ? -13.425 -8.880 3.132 1.00 94.94 83 PRO A O 1
ATOM 630 N N . VAL A 1 84 ? -12.595 -8.630 1.056 1.00 95.00 84 VAL A N 1
ATOM 631 C CA . VAL A 1 84 ? -12.414 -7.163 1.127 1.00 95.00 84 VAL A CA 1
ATOM 632 C C . VAL A 1 84 ? -13.701 -6.445 1.559 1.00 95.00 84 VAL A C 1
ATOM 634 O O . VAL A 1 84 ? -13.630 -5.460 2.284 1.00 95.00 84 VAL A O 1
ATOM 637 N N . SER A 1 85 ? -14.869 -6.989 1.202 1.00 94.81 85 SER A N 1
ATOM 638 C CA . SER A 1 85 ? -16.186 -6.463 1.580 1.00 94.81 85 SER A CA 1
ATOM 639 C C . SER A 1 85 ? -16.443 -6.379 3.087 1.00 94.81 85 SER A C 1
ATOM 641 O O . SER A 1 85 ? -17.346 -5.659 3.500 1.00 94.81 85 SER A O 1
ATOM 643 N N . ASN A 1 86 ? -15.701 -7.133 3.903 1.00 95.62 86 ASN A N 1
ATOM 644 C CA . ASN A 1 86 ? -15.875 -7.152 5.356 1.00 95.62 86 ASN A CA 1
ATOM 645 C C . ASN A 1 86 ? -15.069 -6.060 6.068 1.00 95.62 86 ASN A C 1
ATOM 647 O O . ASN A 1 86 ? -15.269 -5.833 7.257 1.00 95.62 86 ASN A O 1
ATOM 651 N N . PHE A 1 87 ? -14.155 -5.395 5.364 1.00 97.62 87 PHE A N 1
ATOM 652 C CA . PHE A 1 87 ? -13.366 -4.308 5.929 1.00 97.62 87 PHE A CA 1
ATOM 653 C C . PHE A 1 87 ? -14.198 -3.019 5.991 1.00 97.62 87 PHE A C 1
ATOM 655 O O . PHE A 1 87 ? -15.139 -2.848 5.213 1.00 97.62 87 PHE A O 1
ATOM 662 N N . PRO A 1 88 ? -13.890 -2.083 6.899 1.00 97.00 88 PRO A N 1
ATOM 663 C CA . PRO A 1 88 ? -14.693 -0.884 7.064 1.00 97.00 88 PRO A CA 1
ATOM 664 C C . PRO A 1 88 ? -14.575 0.024 5.840 1.00 97.00 88 PRO A C 1
ATOM 666 O O . PRO A 1 88 ? -13.537 0.092 5.182 1.00 97.00 88 PRO A O 1
ATOM 669 N N . THR A 1 89 ? -15.644 0.765 5.568 1.00 96.69 89 THR A N 1
ATOM 670 C CA . THR A 1 89 ? -15.686 1.831 4.553 1.00 96.69 89 THR A CA 1
ATOM 671 C C . THR A 1 89 ? -15.506 3.218 5.167 1.00 96.69 89 THR A C 1
ATOM 673 O O . THR A 1 89 ? -15.699 4.230 4.497 1.00 96.69 89 THR A O 1
AT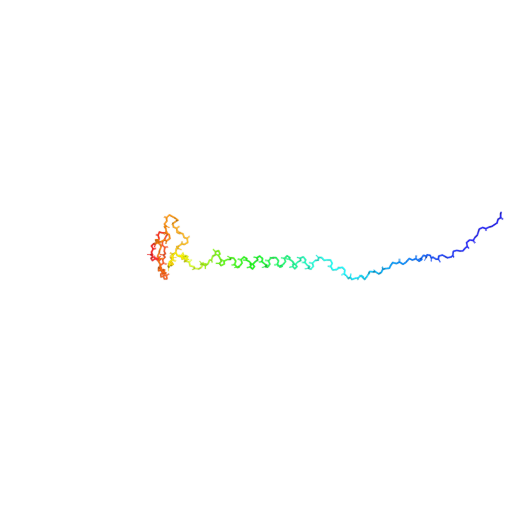OM 676 N N . GLN A 1 90 ? -15.184 3.271 6.459 1.00 94.81 90 GLN A N 1
ATOM 677 C CA . GLN A 1 90 ? -14.859 4.480 7.198 1.00 94.81 90 GLN A CA 1
ATOM 678 C C . GLN A 1 90 ? -13.382 4.444 7.586 1.00 94.81 90 GLN A C 1
ATOM 680 O O . GLN A 1 90 ? -12.883 3.415 8.046 1.00 94.81 90 GLN A O 1
ATOM 685 N N . GLU A 1 91 ? -12.703 5.575 7.408 1.00 94.06 91 GLU A N 1
ATOM 686 C CA . GLU A 1 91 ? -11.317 5.737 7.829 1.00 94.06 91 GLU A CA 1
ATOM 687 C C . GLU A 1 91 ? -11.208 5.603 9.361 1.00 94.06 91 GLU A C 1
ATOM 689 O O . GLU A 1 91 ? -12.016 6.209 10.074 1.00 94.06 91 GLU A O 1
ATOM 694 N N . PRO A 1 92 ? -10.238 4.835 9.891 1.00 94.12 92 PRO A N 1
ATOM 695 C C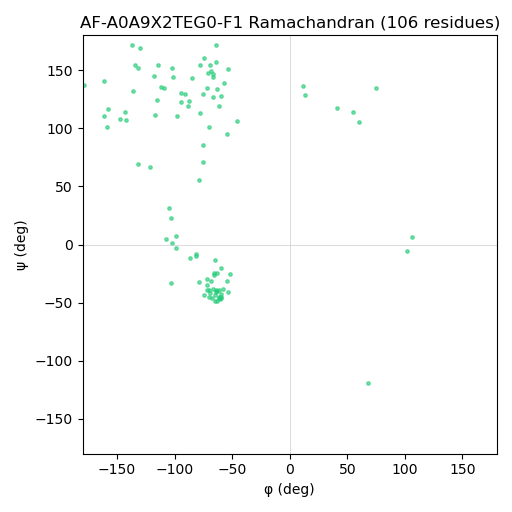A . PRO A 1 92 ? -10.037 4.731 11.332 1.00 94.12 92 PRO A CA 1
ATOM 696 C C . PRO A 1 92 ? -9.562 6.070 11.908 1.00 94.12 92 PRO A C 1
ATOM 698 O O . PRO A 1 92 ? -8.771 6.784 11.289 1.00 94.12 92 PRO A O 1
ATOM 701 N N . GLY A 1 93 ? -10.003 6.394 13.123 1.00 93.75 93 GLY A N 1
ATOM 702 C CA . GLY A 1 93 ? -9.551 7.578 13.844 1.00 93.75 93 GLY A CA 1
ATOM 703 C C . GLY A 1 93 ? -8.052 7.555 14.207 1.00 93.75 93 GLY A C 1
ATOM 704 O O . GLY A 1 93 ? -7.380 6.527 14.073 1.00 93.75 93 GLY A O 1
ATOM 705 N N . PRO A 1 94 ? -7.506 8.675 14.726 1.00 91.50 94 PRO A N 1
ATOM 706 C CA . PRO A 1 94 ? -6.076 8.812 15.041 1.00 91.50 94 PRO A CA 1
ATOM 707 C C . PRO A 1 94 ? -5.526 7.702 15.953 1.00 91.50 94 PRO A C 1
ATOM 709 O O . PRO A 1 94 ? -4.452 7.151 15.698 1.00 91.50 94 PRO A O 1
ATOM 712 N N . ASP A 1 95 ? -6.312 7.320 16.961 1.00 93.56 95 ASP A N 1
ATOM 713 C CA . ASP A 1 95 ? -5.969 6.298 17.954 1.00 93.56 95 ASP A CA 1
ATOM 714 C C . ASP A 1 95 ? -6.678 4.966 17.688 1.00 93.56 95 ASP A C 1
ATOM 716 O O . ASP A 1 95 ? -6.843 4.149 18.589 1.00 93.56 95 ASP A O 1
ATOM 720 N N . GLU A 1 96 ? -7.099 4.719 16.450 1.00 95.88 96 GLU A N 1
ATOM 721 C CA . GLU A 1 96 ? -7.742 3.473 16.044 1.00 95.88 96 GLU A CA 1
ATOM 722 C C . GLU A 1 96 ? -6.882 2.707 15.037 1.00 95.88 96 GLU A C 1
ATOM 724 O O . GLU A 1 96 ? -6.031 3.258 14.328 1.00 95.88 96 GLU A O 1
ATOM 729 N N . ARG A 1 97 ? -7.071 1.389 14.993 1.00 95.38 97 ARG A N 1
ATOM 730 C CA . ARG A 1 97 ? -6.538 0.507 13.955 1.00 95.38 97 ARG A CA 1
ATOM 731 C C . ARG A 1 97 ? -7.611 -0.456 13.486 1.00 95.38 97 ARG A C 1
ATOM 733 O O . ARG A 1 97 ? -8.489 -0.830 14.254 1.00 95.38 97 ARG A O 1
ATOM 740 N N . ILE A 1 98 ? -7.447 -0.912 12.255 1.00 97.19 98 ILE A N 1
ATOM 741 C CA . ILE A 1 98 ? -8.248 -1.979 11.668 1.00 97.19 98 ILE A CA 1
ATOM 742 C C . ILE A 1 98 ? -7.533 -3.300 11.964 1.00 97.19 98 ILE A C 1
ATOM 744 O O . ILE A 1 98 ? -6.320 -3.393 11.763 1.00 97.19 98 ILE A O 1
ATOM 748 N N . THR A 1 99 ? -8.240 -4.290 12.499 1.00 96.31 99 THR A N 1
ATOM 749 C CA . THR A 1 99 ? -7.705 -5.635 12.744 1.00 96.31 99 THR A CA 1
ATOM 750 C C . THR A 1 99 ? -7.584 -6.414 11.434 1.00 96.31 99 THR A C 1
ATOM 752 O O . THR A 1 99 ? -8.281 -6.090 10.469 1.00 96.31 99 THR A O 1
ATOM 755 N N . PRO A 1 100 ? -6.767 -7.484 11.391 1.00 97.12 100 PRO A N 1
ATOM 756 C CA . PRO A 1 100 ? -6.673 -8.358 10.222 1.00 97.12 100 PRO A CA 1
ATOM 757 C C . PRO A 1 100 ? -8.010 -8.892 9.695 1.00 97.12 100 PRO A C 1
ATOM 759 O O . PRO A 1 100 ? -8.095 -9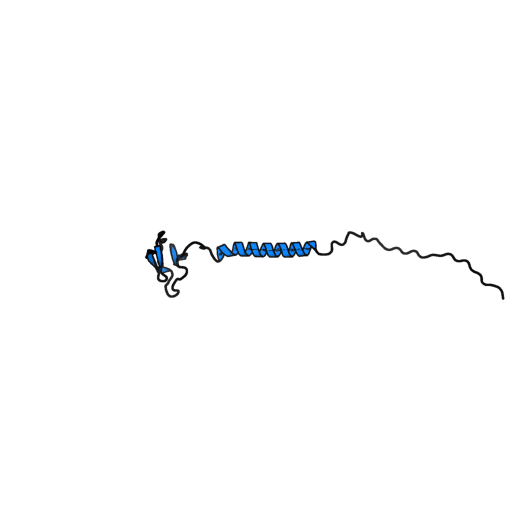.208 8.509 1.00 97.12 100 PRO A O 1
ATOM 762 N N . ASP A 1 101 ? -9.027 -8.973 10.557 1.00 97.12 101 ASP A N 1
ATOM 763 C CA . ASP A 1 101 ? -10.358 -9.492 10.235 1.00 97.12 101 ASP A CA 1
ATOM 764 C C . ASP A 1 101 ? -11.399 -8.392 9.929 1.00 97.12 101 ASP A C 1
ATOM 766 O O . ASP A 1 101 ? -12.522 -8.712 9.546 1.00 97.12 101 ASP A O 1
ATOM 770 N N . GLY A 1 102 ? -11.027 -7.108 10.035 1.00 96.00 102 GLY A N 1
ATOM 771 C CA . GLY A 1 102 ? -11.859 -5.973 9.611 1.00 96.00 102 GLY A CA 1
ATOM 772 C C . GLY A 1 102 ? -12.502 -5.144 10.729 1.00 96.00 102 GLY A C 1
ATOM 773 O O . GLY A 1 102 ? -13.262 -4.227 10.433 1.00 96.00 102 GLY A O 1
ATOM 774 N N . ASP A 1 103 ? -12.183 -5.390 11.999 1.00 96.44 103 ASP A N 1
ATOM 775 C CA . ASP A 1 103 ? -12.736 -4.610 13.114 1.00 96.44 103 ASP A CA 1
ATOM 776 C C . ASP A 1 103 ? -11.933 -3.334 13.377 1.00 96.44 103 ASP A C 1
ATOM 778 O O . ASP A 1 103 ? -10.704 -3.343 13.337 1.00 96.44 103 ASP A O 1
ATOM 782 N N . ILE A 1 104 ? -12.607 -2.243 13.743 1.00 96.38 104 ILE A N 1
ATOM 783 C CA . ILE A 1 104 ? -11.947 -1.034 14.251 1.00 96.38 104 ILE A CA 1
ATOM 784 C C . ILE A 1 104 ? -11.775 -1.161 15.767 1.00 96.38 104 ILE A C 1
ATOM 786 O O . ILE A 1 104 ? -12.745 -1.348 16.500 1.00 96.38 104 ILE A O 1
ATOM 790 N N . ILE A 1 105 ? -10.537 -1.040 16.249 1.00 95.88 105 ILE A N 1
ATOM 791 C CA . ILE A 1 105 ? -10.202 -1.081 17.678 1.00 95.88 105 ILE A CA 1
ATOM 792 C C . ILE A 1 105 ? -9.283 0.073 18.073 1.00 95.88 105 ILE A C 1
ATOM 794 O O . ILE A 1 105 ? -8.463 0.530 17.276 1.00 95.88 105 ILE A O 1
ATOM 798 N N . SER A 1 106 ? -9.348 0.501 19.333 1.00 95.19 106 SER A N 1
ATOM 799 C CA . SER A 1 106 ? -8.435 1.517 19.864 1.00 95.19 106 SER A CA 1
ATOM 800 C C . SER A 1 106 ? -7.009 0.972 20.051 1.00 95.19 106 SER A C 1
ATOM 802 O O . SER A 1 106 ? -6.801 -0.110 20.608 1.00 95.19 106 SER A O 1
ATOM 804 N N . LYS A 1 107 ? -6.012 1.750 19.624 1.00 86.44 107 LYS A N 1
ATOM 805 C CA . LYS A 1 107 ? -4.584 1.580 19.917 1.00 86.44 107 LYS A CA 1
ATOM 806 C C . LYS A 1 107 ? -4.345 2.039 21.359 1.00 86.44 107 LYS A C 1
ATOM 808 O O . LYS A 1 107 ? -4.088 3.209 21.607 1.00 86.44 107 LYS A O 1
ATOM 813 N N . LYS A 1 108 ? -4.544 1.134 22.312 1.00 73.94 108 LYS A N 1
ATOM 814 C CA . LYS A 1 108 ? -4.282 1.395 23.731 1.00 73.94 108 LYS A CA 1
ATOM 815 C C . LYS A 1 108 ? -2.787 1.449 24.038 1.00 73.94 108 LYS A C 1
ATOM 817 O O . LYS A 1 108 ? -2.041 0.688 23.380 1.00 73.94 108 LYS A O 1
#

Foldseek 3Di:
DDDDDDDDDDDDDDDDDDDDDPDPPPDDDPVVCVVVVVVVVVVVVVVVVVCCVVCVDVPDQWDWDDDPPATFTAGPLADPVADSVLADRDDADPQWDADNNHDIDGND

pLDDT: mean 80.05, std 19.94, range [43.28, 97.62]

Mean predicted aligned error: 15.2 Å

Solvent-accessible surface area (backbone atoms only — not comparable to full-atom values): 7092 Å² total; per-residue (Å²): 135,88,82,89,81,89,83,86,79,86,83,84,80,93,79,92,76,82,87,76,85,82,66,80,82,81,77,73,61,69,64,53,54,51,51,52,49,51,48,53,52,48,51,53,52,49,53,61,57,47,42,50,75,79,44,73,50,79,91,50,76,41,43,82,42,80,56,94,95,49,48,23,47,40,31,83,71,46,43,87,88,51,61,70,88,60,25,37,72,59,84,70,56,97,57,37,41,58,40,44,81,29,49,82,42,74,67,123

Secondary structure (DSSP, 8-state):
---------------------------SSHHHHHHHHHHHHHHHHHHHHHHHHH-S-TT-SEEEEEETTEEEEEETT--TTS-GGGS-SSPPPTTEEE-TTS-EEE--

Sequence (108 aa):
MTDAKDASPSDHTSTSTTGEDSGPDRTGFGGAILRWGGLVLGVVLFGMLMRSVLYPYPNQSYAEIAHGDHTHYVPKDRNDNVPVSNFPTQEPGPDERITPDGDIISKK

Radius of gyration: 39.63 Å; Cα contac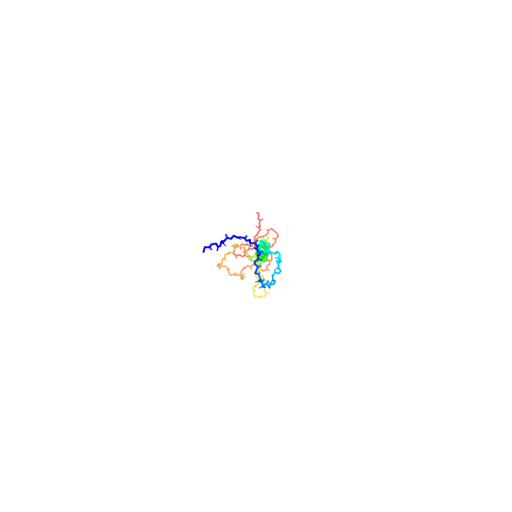ts (8 Å, |Δi|>4): 87; chains: 1; bounding box: 109×31×92 Å

Nearest PDB structures (foldseek):
  8glv-assembly1_BR  TM=3.262E-01  e=3.288E+00  Chlamydomonas reinhardtii

Organism: NCBI:txid146919